Protein AF-A0A8J2YBZ5-F1 (afdb_monomer_lite)

Radius of gyration: 19.16 Å; chains: 1; bounding box: 29×21×59 Å

Sequence (79 aa):
MRLYTNCHNCKKEIRFSSWDSDRVELSKSKGNKIELTCKKCGQTDLYHLNRIKATESKIAQIIGLTIFLIGTPLVFLWI

Foldseek 3Di:
DKKWAADPPPRDIDIDDDPDPDLVRVCVVQNQWDWDADPPPRDTDIDGSVRMDHDDDCPVVVVVVCCVVPVVVVVVVVD

pLDDT: mean 88.26, std 4.61, range [67.38, 94.5]

Secondary structure (DSSP, 8-state):
-EEEEE-TTT--EEEEE---SSHHHHHHHH-SEEEEE-TTT--EEEEEGGG-EEPP--HHHHHHHHIIIIIHHHHHHH-

Structure (mmCIF, N/CA/C/O backbone):
data_AF-A0A8J2YBZ5-F1
#
_entry.id   AF-A0A8J2YBZ5-F1
#
loop_
_atom_site.group_PDB
_atom_site.id
_atom_site.type_symbol
_atom_site.label_atom_id
_atom_site.label_alt_id
_atom_site.label_comp_id
_atom_site.label_asym_id
_atom_site.label_entity_id
_atom_site.label_seq_id
_atom_site.pdbx_PDB_ins_code
_atom_site.Cartn_x
_atom_site.Cartn_y
_atom_site.Cartn_z
_atom_site.occupancy
_atom_site.B_iso_or_equiv
_atom_site.auth_seq_id
_atom_site.auth_comp_id
_atom_site.auth_asym_id
_atom_site.auth_atom_id
_atom_site.pdbx_PDB_model_num
ATOM 1 N N . MET A 1 1 ? 2.921 2.186 -4.095 1.00 80.00 1 MET A N 1
ATOM 2 C CA . MET A 1 1 ? 1.660 1.479 -4.444 1.00 80.00 1 MET A CA 1
ATOM 3 C C . MET A 1 1 ? 0.402 2.053 -3.769 1.00 80.00 1 MET A C 1
ATOM 5 O O . MET A 1 1 ? 0.470 2.559 -2.651 1.00 80.00 1 MET A O 1
ATOM 9 N N . ARG A 1 2 ? -0.770 1.950 -4.425 1.00 86.88 2 ARG A N 1
ATOM 10 C CA . ARG A 1 2 ? -2.089 2.175 -3.791 1.00 86.88 2 ARG A CA 1
ATOM 11 C C . ARG A 1 2 ? -2.566 0.876 -3.143 1.00 86.88 2 ARG A C 1
ATOM 13 O O . ARG A 1 2 ? -2.587 -0.164 -3.796 1.00 86.88 2 ARG A O 1
ATOM 20 N N . LEU A 1 3 ? -2.932 0.950 -1.872 1.00 90.56 3 LEU A N 1
ATOM 21 C CA . LEU A 1 3 ? -3.305 -0.175 -1.026 1.00 90.56 3 LEU A CA 1
ATOM 22 C C . LEU A 1 3 ? -4.722 0.018 -0.494 1.00 90.56 3 LEU A C 1
ATOM 24 O O . LEU A 1 3 ? -5.176 1.145 -0.278 1.00 9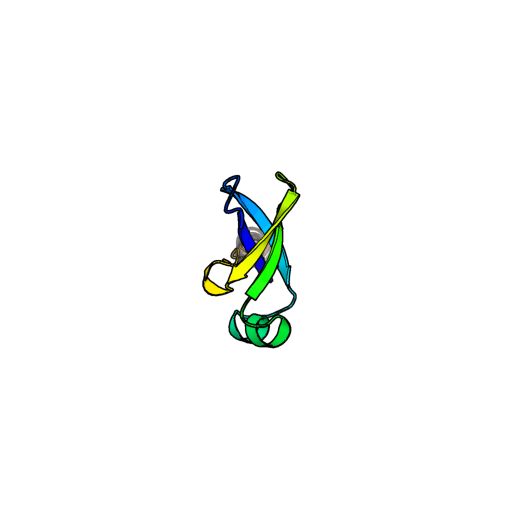0.56 3 LEU A O 1
ATOM 28 N N . TYR A 1 4 ? -5.411 -1.091 -0.258 1.00 91.62 4 TYR A N 1
ATOM 29 C CA . TYR A 1 4 ? -6.728 -1.090 0.349 1.00 91.62 4 TYR A CA 1
ATOM 30 C C . TYR A 1 4 ? -6.943 -2.280 1.285 1.00 91.62 4 TYR A C 1
ATOM 32 O O . TYR A 1 4 ? -6.344 -3.348 1.142 1.00 91.62 4 TYR A O 1
ATOM 40 N N . THR A 1 5 ? -7.819 -2.084 2.262 1.00 92.56 5 THR A N 1
ATOM 41 C CA . THR A 1 5 ? -8.319 -3.124 3.168 1.00 92.56 5 THR A CA 1
ATOM 42 C C . THR A 1 5 ? -9.775 -2.832 3.520 1.00 92.56 5 THR A C 1
ATOM 44 O O . THR A 1 5 ? -10.249 -1.716 3.323 1.00 92.56 5 THR A O 1
ATOM 47 N N . ASN A 1 6 ? -10.494 -3.811 4.058 1.00 92.62 6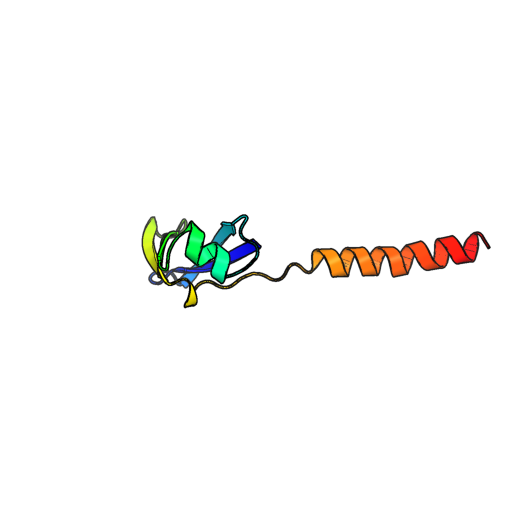 ASN A N 1
ATOM 48 C CA . ASN A 1 6 ? -11.861 -3.615 4.534 1.00 92.62 6 ASN A CA 1
ATOM 49 C C . ASN A 1 6 ? -11.865 -3.435 6.051 1.00 92.62 6 ASN A C 1
ATOM 51 O O . ASN A 1 6 ? -11.235 -4.209 6.771 1.00 92.62 6 ASN A O 1
ATOM 55 N N . CYS A 1 7 ? -12.615 -2.443 6.532 1.00 90.62 7 CYS A N 1
ATOM 56 C CA . CYS A 1 7 ? -12.842 -2.248 7.959 1.00 90.62 7 CYS A CA 1
ATOM 57 C C . CYS A 1 7 ? -13.571 -3.456 8.567 1.00 90.62 7 CYS A C 1
ATOM 59 O O . CYS A 1 7 ? -14.558 -3.921 7.995 1.00 90.62 7 CYS A O 1
ATOM 61 N N . HIS A 1 8 ? -13.135 -3.930 9.738 1.00 88.25 8 HIS A N 1
ATOM 62 C CA . HIS A 1 8 ? -13.769 -5.073 10.404 1.00 88.25 8 HIS A CA 1
ATOM 63 C C . HIS A 1 8 ? -15.213 -4.779 10.841 1.00 88.25 8 HIS A C 1
ATOM 65 O O . HIS A 1 8 ? -16.088 -5.627 10.693 1.00 88.25 8 HIS A O 1
ATOM 71 N N . ASN A 1 9 ? -15.470 -3.556 11.313 1.00 89.50 9 ASN A N 1
ATOM 72 C CA . ASN A 1 9 ? -16.774 -3.146 11.830 1.00 89.50 9 ASN A CA 1
ATOM 73 C C . ASN A 1 9 ? -17.772 -2.830 10.698 1.00 89.50 9 ASN A C 1
ATOM 75 O O . ASN A 1 9 ? -18.800 -3.481 10.541 1.00 89.50 9 ASN A O 1
ATOM 79 N N . CYS A 1 10 ? -17.450 -1.853 9.844 1.00 90.56 10 CYS A N 1
ATOM 80 C CA . CYS A 1 10 ? -18.406 -1.343 8.852 1.00 90.56 10 CYS A CA 1
ATOM 81 C C . CYS A 1 10 ? -18.230 -1.908 7.434 1.00 90.56 10 CYS A C 1
ATOM 83 O O . CYS A 1 10 ? -18.931 -1.468 6.519 1.00 90.56 10 CYS A O 1
ATOM 85 N N . LYS A 1 11 ? -17.262 -2.817 7.220 1.00 90.62 11 LYS A N 1
ATOM 86 C CA . LYS A 1 11 ? -16.897 -3.415 5.917 1.00 90.62 11 LYS A CA 1
ATOM 87 C C . LYS A 1 11 ? -16.546 -2.409 4.812 1.00 90.62 11 LYS A C 1
ATOM 89 O O . LYS A 1 11 ? -16.384 -2.789 3.656 1.00 90.62 11 LYS A O 1
ATOM 94 N N . LYS A 1 12 ? -16.417 -1.123 5.148 1.00 92.19 12 LYS A N 1
ATOM 95 C CA . LYS A 1 12 ? -16.055 -0.058 4.211 1.00 92.19 12 LYS A CA 1
ATOM 96 C C . LYS A 1 12 ? -14.582 -0.203 3.834 1.00 92.19 12 LYS A C 1
ATOM 98 O O . LYS A 1 12 ? -13.746 -0.514 4.683 1.00 92.19 12 LYS A O 1
ATOM 103 N N . GLU A 1 13 ? -14.286 0.060 2.570 1.00 91.19 13 GLU A N 1
ATOM 104 C CA . GLU A 1 13 ? -12.924 0.066 2.054 1.00 91.19 13 GLU A CA 1
ATOM 105 C C . GLU A 1 13 ? -12.129 1.244 2.642 1.00 91.19 13 GLU A C 1
ATOM 107 O O . GLU A 1 13 ? -12.564 2.399 2.605 1.00 91.19 13 GLU A O 1
ATOM 112 N N . ILE A 1 14 ? -10.956 0.941 3.186 1.00 91.88 14 ILE A N 1
ATOM 113 C CA . ILE A 1 14 ? -9.955 1.888 3.663 1.00 91.88 14 ILE A CA 1
ATOM 114 C C . ILE A 1 14 ? -8.836 1.887 2.629 1.00 91.88 14 ILE A C 1
ATOM 116 O O . ILE A 1 14 ? -8.161 0.875 2.456 1.00 91.88 14 ILE A O 1
ATOM 120 N N . ARG A 1 15 ? -8.643 3.018 1.946 1.00 90.88 15 ARG A N 1
ATOM 121 C CA . ARG A 1 15 ? -7.584 3.201 0.947 1.00 90.88 15 ARG A CA 1
ATOM 122 C C . ARG A 1 15 ? -6.456 4.042 1.521 1.00 90.88 15 ARG A C 1
ATOM 124 O O . ARG A 1 15 ? -6.713 5.075 2.138 1.00 90.88 15 ARG A O 1
ATOM 131 N N . PHE A 1 16 ? -5.223 3.630 1.265 1.00 88.81 16 PHE A N 1
ATOM 132 C CA . PHE A 1 16 ? -4.026 4.390 1.604 1.00 88.81 16 PHE A CA 1
ATOM 133 C C . PHE A 1 16 ? -2.934 4.164 0.555 1.00 88.81 16 PHE A C 1
ATOM 135 O O . PHE A 1 16 ? -2.961 3.195 -0.200 1.00 88.81 16 PHE A O 1
ATOM 142 N N . SER A 1 17 ? -1.985 5.085 0.460 1.00 86.44 17 SER A N 1
ATOM 143 C CA . SER A 1 17 ? -0.847 4.978 -0.454 1.00 86.44 17 SER A CA 1
ATOM 144 C C . SER A 1 17 ? 0.433 4.784 0.337 1.00 86.44 17 SER A C 1
ATOM 146 O O . SER A 1 17 ? 0.636 5.458 1.344 1.00 86.44 17 SER A O 1
ATOM 148 N N . SER A 1 18 ? 1.297 3.903 -0.155 1.00 86.75 18 SER A N 1
ATOM 149 C CA . SER A 1 18 ? 2.669 3.766 0.329 1.00 86.75 18 SER A CA 1
ATOM 150 C C . SER A 1 18 ? 3.645 3.943 -0.821 1.00 86.75 18 SER A C 1
ATOM 152 O O . SER A 1 18 ? 3.280 3.698 -1.973 1.00 86.75 18 SER A O 1
ATOM 154 N N . TRP A 1 19 ? 4.869 4.363 -0.527 1.00 82.69 19 TRP A N 1
ATOM 155 C CA . TRP A 1 19 ? 5.926 4.487 -1.534 1.00 82.69 19 TRP A CA 1
ATOM 156 C C . TRP A 1 19 ? 6.638 3.164 -1.813 1.00 82.69 19 TRP A C 1
ATOM 158 O O . TRP A 1 19 ? 7.272 3.049 -2.852 1.00 82.69 19 TRP A O 1
ATOM 168 N N . ASP A 1 20 ? 6.459 2.161 -0.950 1.00 85.88 20 ASP A N 1
ATOM 169 C CA . ASP A 1 20 ? 7.086 0.849 -1.094 1.00 85.88 20 ASP A CA 1
ATOM 170 C C . ASP A 1 20 ? 6.690 0.167 -2.414 1.00 85.88 20 ASP A C 1
ATOM 172 O O . ASP A 1 20 ? 5.552 0.295 -2.903 1.00 85.88 20 ASP A O 1
ATOM 176 N N . SER A 1 21 ? 7.655 -0.559 -2.971 1.00 82.06 21 SER A N 1
ATOM 177 C CA . SER A 1 21 ? 7.579 -1.229 -4.269 1.00 82.06 21 SER A CA 1
ATOM 178 C C . SER A 1 21 ? 6.762 -2.511 -4.180 1.00 82.06 21 SER A C 1
ATOM 180 O O . SER A 1 21 ? 5.938 -2.801 -5.048 1.00 82.06 21 SER A O 1
ATOM 182 N N . ASP A 1 22 ? 6.979 -3.273 -3.108 1.00 85.12 22 ASP A N 1
ATOM 183 C CA . ASP A 1 22 ? 6.402 -4.593 -2.905 1.00 85.12 22 ASP A CA 1
ATOM 184 C C . ASP A 1 22 ? 5.972 -4.828 -1.445 1.00 85.12 22 ASP A C 1
ATOM 186 O O . ASP A 1 22 ? 6.145 -3.996 -0.548 1.00 85.12 22 ASP A O 1
ATOM 190 N N . ARG A 1 23 ? 5.358 -5.991 -1.199 1.00 84.94 23 ARG A N 1
ATOM 191 C CA . ARG A 1 23 ? 4.899 -6.385 0.141 1.00 84.94 23 ARG A CA 1
ATOM 192 C C . ARG A 1 23 ? 6.063 -6.589 1.121 1.00 84.94 23 ARG A C 1
ATOM 194 O O . ARG A 1 23 ? 5.867 -6.386 2.318 1.00 84.94 23 ARG A O 1
ATOM 201 N N . VAL A 1 24 ? 7.234 -7.014 0.647 1.00 86.50 24 VAL A N 1
ATOM 202 C CA . VAL A 1 24 ? 8.402 -7.304 1.493 1.00 86.50 24 VAL A CA 1
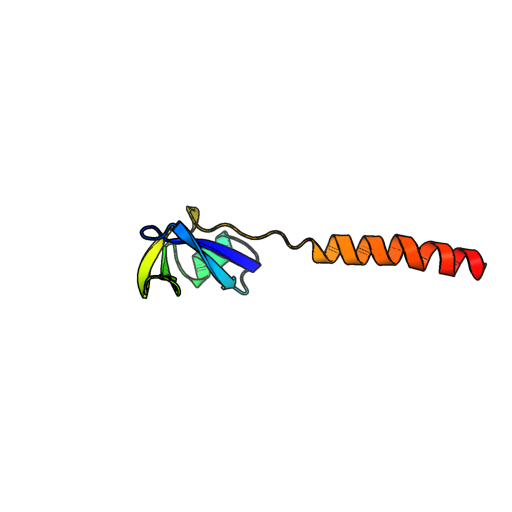ATOM 203 C C . VAL A 1 24 ? 8.990 -6.002 2.025 1.00 86.50 24 VAL A C 1
ATOM 205 O O . VAL A 1 24 ? 9.242 -5.879 3.219 1.00 86.50 24 VAL A O 1
ATOM 208 N N . GLU A 1 25 ? 9.150 -5.012 1.161 1.00 88.12 25 GLU A N 1
ATOM 209 C CA . GLU A 1 25 ? 9.624 -3.676 1.485 1.00 88.12 25 GLU A CA 1
ATOM 210 C C . GLU A 1 25 ? 8.643 -2.957 2.414 1.00 88.12 25 GLU A C 1
ATOM 212 O O . GLU A 1 25 ? 9.052 -2.452 3.458 1.00 88.12 25 GLU A O 1
ATOM 217 N N . LEU A 1 26 ? 7.337 -3.069 2.144 1.00 87.62 26 LEU A N 1
ATOM 218 C CA . LEU A 1 26 ? 6.294 -2.575 3.046 1.00 87.62 26 LEU A CA 1
ATOM 219 C C . LEU A 1 26 ? 6.372 -3.225 4.441 1.00 87.62 26 LEU A C 1
ATOM 221 O O . LEU A 1 26 ? 6.160 -2.562 5.455 1.00 87.62 26 LEU A O 1
ATOM 225 N N . SER A 1 27 ? 6.705 -4.518 4.509 1.00 88.00 27 SER A N 1
ATOM 226 C CA . SER A 1 27 ? 6.930 -5.222 5.777 1.00 88.00 27 SER A CA 1
ATOM 227 C C . SER A 1 27 ? 8.195 -4.788 6.498 1.00 88.00 27 SER A C 1
ATOM 229 O O . SER A 1 27 ? 8.227 -4.843 7.726 1.00 88.00 27 SER A O 1
ATOM 231 N N . LYS A 1 28 ? 9.232 -4.369 5.773 1.00 88.19 28 LYS A N 1
ATOM 232 C CA . LYS A 1 28 ? 10.450 -3.818 6.372 1.00 88.19 28 LYS A CA 1
ATOM 233 C C . LYS A 1 28 ? 10.212 -2.410 6.913 1.00 88.19 28 LYS A C 1
ATOM 235 O O . LYS A 1 28 ? 10.694 -2.103 7.996 1.00 88.19 28 LYS A O 1
ATOM 240 N N . SER A 1 29 ? 9.459 -1.576 6.195 1.00 86.75 29 SER A N 1
ATOM 241 C CA . SER A 1 29 ? 9.242 -0.172 6.560 1.00 86.75 29 SER A CA 1
ATOM 242 C C . SER A 1 29 ? 8.193 0.015 7.659 1.00 86.75 29 SER A C 1
ATOM 244 O O . SER A 1 29 ? 8.383 0.824 8.566 1.00 86.75 29 SER A O 1
ATOM 246 N N . LYS A 1 30 ? 7.083 -0.730 7.602 1.00 85.69 30 LYS A N 1
ATOM 247 C CA . LYS A 1 30 ? 5.945 -0.597 8.532 1.00 85.69 30 LYS A CA 1
ATOM 248 C C . LYS A 1 30 ? 5.849 -1.740 9.547 1.00 85.69 30 LYS A C 1
ATOM 250 O O . LYS A 1 30 ? 5.049 -1.657 10.476 1.00 85.69 30 LYS A O 1
ATOM 255 N N . GLY A 1 31 ? 6.628 -2.808 9.378 1.00 87.88 31 GLY A N 1
ATOM 256 C CA . GLY A 1 31 ? 6.471 -4.046 10.140 1.00 87.88 31 GLY A CA 1
ATOM 257 C C . GLY A 1 31 ? 5.293 -4.901 9.653 1.00 87.88 31 GLY A C 1
ATOM 258 O O . GLY A 1 31 ? 4.639 -4.605 8.659 1.00 87.88 31 GLY A O 1
ATOM 259 N N . ASN A 1 32 ? 4.989 -5.981 10.378 1.00 88.69 32 ASN A N 1
ATOM 260 C CA . ASN A 1 32 ? 3.969 -6.967 9.979 1.00 88.69 32 ASN A CA 1
ATOM 261 C C . ASN A 1 32 ? 2.508 -6.514 10.177 1.00 88.69 32 ASN A C 1
ATOM 263 O O . ASN A 1 32 ? 1.577 -7.163 9.676 1.00 88.69 32 ASN A O 1
ATOM 267 N N . LYS A 1 33 ? 2.298 -5.448 10.955 1.00 91.19 33 LYS A N 1
ATOM 268 C CA . LYS A 1 33 ? 0.986 -4.908 11.324 1.00 91.19 33 LYS A CA 1
ATOM 269 C C . LYS A 1 33 ? 0.992 -3.400 11.118 1.00 91.19 33 LYS A C 1
ATOM 271 O O . LYS A 1 33 ? 1.943 -2.738 11.509 1.00 91.19 33 LYS A O 1
ATOM 276 N N . ILE A 1 34 ? -0.084 -2.875 10.543 1.00 90.50 34 ILE A N 1
ATOM 277 C CA . ILE A 1 34 ? -0.273 -1.446 10.303 1.00 90.50 34 ILE A CA 1
ATOM 278 C C . ILE A 1 34 ? -1.543 -1.011 11.021 1.00 90.50 34 ILE A C 1
ATOM 280 O O . ILE A 1 34 ? -2.601 -1.617 10.844 1.00 90.50 34 ILE A O 1
ATOM 284 N N . GLU A 1 35 ? -1.436 0.037 11.825 1.00 91.94 35 GLU A N 1
ATOM 285 C CA . GLU A 1 35 ? -2.588 0.689 12.434 1.00 91.94 35 GLU A CA 1
ATOM 286 C C . GLU A 1 35 ? -3.299 1.551 11.387 1.00 91.94 35 GLU A C 1
ATOM 288 O O . GLU A 1 35 ? -2.684 2.404 10.741 1.00 91.94 35 GLU A O 1
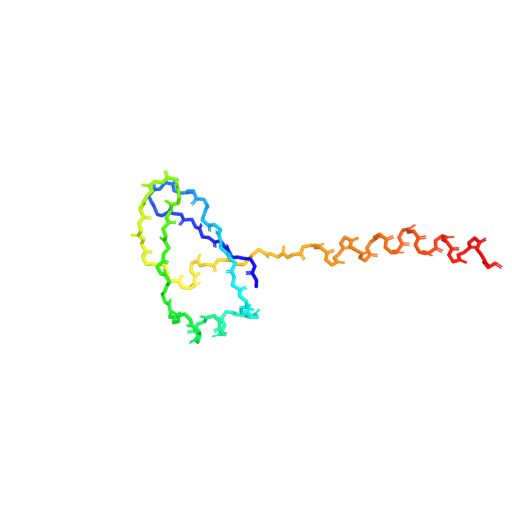ATOM 293 N N . LEU A 1 36 ? -4.588 1.290 11.169 1.00 90.94 36 LEU A N 1
ATOM 294 C CA . LEU A 1 36 ? -5.400 2.019 10.200 1.00 90.94 36 LEU A CA 1
ATOM 295 C C . LEU A 1 36 ? -6.708 2.463 10.846 1.00 90.94 36 LEU A C 1
ATOM 297 O O . LEU A 1 36 ? -7.459 1.654 11.392 1.00 90.94 36 LEU A O 1
ATOM 301 N N . THR A 1 37 ? -7.012 3.749 10.698 1.00 92.44 37 THR A N 1
ATOM 302 C CA . THR A 1 37 ? -8.278 4.338 11.134 1.00 92.44 37 THR A CA 1
ATOM 303 C C . THR A 1 37 ? -9.276 4.373 9.985 1.00 92.44 37 THR A C 1
ATOM 305 O O . THR A 1 37 ? -9.025 4.931 8.911 1.00 92.44 37 THR A O 1
ATOM 308 N N . CYS A 1 38 ? -10.457 3.800 10.205 1.00 91.31 38 CYS A N 1
ATOM 309 C CA . CYS A 1 38 ? -11.550 3.882 9.254 1.00 91.31 38 CYS A CA 1
ATOM 310 C C . CYS A 1 38 ? -12.192 5.274 9.290 1.00 91.31 38 CYS A C 1
ATOM 312 O O . CYS A 1 38 ? -12.868 5.631 10.250 1.00 91.31 38 CYS A O 1
ATOM 314 N N . LYS A 1 39 ? -12.103 6.025 8.187 1.00 89.44 39 LYS A N 1
ATOM 315 C CA . LYS A 1 39 ? -12.737 7.353 8.063 1.00 89.44 39 LYS A CA 1
ATOM 316 C C . LYS A 1 39 ? -14.271 7.341 8.140 1.00 89.44 39 LYS A C 1
ATOM 318 O O . LYS A 1 39 ? -14.869 8.400 8.268 1.00 89.44 39 LYS A O 1
ATOM 323 N N . LYS A 1 40 ? -14.920 6.175 8.005 1.00 90.88 40 LYS A N 1
ATOM 324 C CA . LYS A 1 40 ? -16.390 6.072 8.029 1.00 90.88 40 LYS A CA 1
ATOM 325 C C . LYS A 1 40 ? -16.951 5.820 9.424 1.00 90.88 40 LYS A C 1
ATOM 327 O O . LYS A 1 40 ? -17.945 6.436 9.773 1.00 90.88 40 LYS A O 1
ATOM 332 N N . CYS A 1 41 ? -16.375 4.882 10.175 1.00 90.69 41 CYS A N 1
ATOM 333 C CA . CYS A 1 41 ? -16.865 4.529 11.511 1.00 90.69 41 CYS A CA 1
ATOM 334 C C . CYS A 1 41 ? -15.962 5.030 12.643 1.00 90.69 41 CYS A C 1
ATOM 336 O O . CYS A 1 41 ? -16.292 4.810 13.798 1.00 90.69 41 CYS A O 1
ATOM 338 N N . GLY A 1 42 ? -14.819 5.651 12.332 1.00 90.50 42 GLY A N 1
ATOM 339 C CA . GLY A 1 42 ? -13.870 6.164 13.325 1.00 90.50 42 GLY A CA 1
ATOM 340 C C . GLY A 1 42 ? -13.052 5.087 14.043 1.00 90.50 42 GLY A C 1
ATOM 341 O O . GLY A 1 42 ? -12.176 5.423 14.828 1.00 90.50 42 GLY A O 1
ATOM 342 N N . GLN A 1 43 ? -13.303 3.806 13.761 1.00 91.50 43 GLN A N 1
ATOM 343 C CA . GLN A 1 43 ? -12.600 2.694 14.396 1.00 91.50 43 GLN A CA 1
ATOM 344 C C . GLN A 1 43 ? -11.144 2.633 13.926 1.00 91.50 43 GLN A C 1
ATOM 346 O O . GLN A 1 43 ? -10.885 2.598 12.718 1.00 91.50 43 GLN A O 1
ATOM 351 N N . THR A 1 44 ? -10.222 2.562 14.880 1.00 92.44 44 THR A N 1
ATOM 352 C CA . THR A 1 44 ? -8.803 2.298 14.638 1.00 92.44 44 THR A CA 1
ATOM 353 C C . THR A 1 44 ? -8.491 0.864 15.032 1.00 92.44 44 THR A C 1
ATOM 355 O O . THR A 1 44 ? -8.718 0.483 16.175 1.00 92.44 44 THR A O 1
ATOM 358 N N . ASP A 1 45 ? -7.975 0.078 14.086 1.00 91.81 45 ASP A N 1
ATOM 359 C CA . ASP A 1 45 ? -7.577 -1.310 14.332 1.00 91.81 45 ASP A CA 1
ATOM 360 C C . ASP A 1 45 ? -6.185 -1.594 13.745 1.00 91.81 45 ASP A C 1
ATOM 362 O O . ASP A 1 45 ? -5.719 -0.926 12.815 1.00 91.81 45 ASP A O 1
ATOM 366 N N . LEU A 1 46 ? -5.540 -2.645 14.258 1.00 91.81 46 LEU A N 1
ATOM 367 C CA . LEU A 1 46 ? -4.277 -3.175 13.742 1.00 91.81 46 LEU A CA 1
ATOM 368 C C . LEU A 1 46 ? -4.535 -4.226 12.657 1.00 91.81 46 LEU A C 1
ATOM 370 O O . LEU A 1 46 ? -5.013 -5.330 12.928 1.00 91.81 46 LEU A O 1
ATOM 374 N N . TYR A 1 47 ? -4.159 -3.911 11.419 1.00 90.25 47 TYR A N 1
ATOM 375 C CA . TYR A 1 47 ? -4.309 -4.798 10.269 1.00 90.25 47 TYR A CA 1
ATOM 376 C C . TYR A 1 47 ? -2.995 -5.504 9.952 1.00 90.25 47 TYR A C 1
ATOM 378 O O . TYR A 1 47 ? -1.958 -4.874 9.759 1.00 90.25 47 TYR A O 1
ATOM 386 N N . HIS A 1 48 ? -3.041 -6.830 9.832 1.00 91.44 48 HIS A N 1
ATOM 387 C CA . HIS A 1 48 ? -1.926 -7.591 9.273 1.00 91.44 48 HIS A CA 1
ATOM 388 C C . HIS A 1 48 ? -1.743 -7.283 7.787 1.00 91.44 48 HIS A C 1
ATOM 390 O O . HIS A 1 48 ? -2.723 -7.271 7.039 1.00 91.44 48 HIS A O 1
ATOM 396 N N . LEU A 1 49 ? -0.487 -7.163 7.347 1.00 87.00 49 LEU A N 1
ATOM 397 C CA . LEU A 1 49 ? -0.123 -6.949 5.939 1.00 87.00 49 LEU A CA 1
ATOM 398 C C . LEU A 1 49 ? -0.774 -7.941 4.970 1.00 87.00 49 LEU A C 1
ATOM 400 O O . LEU A 1 49 ? -1.150 -7.569 3.863 1.00 87.00 49 LEU A O 1
ATOM 404 N N . ASN A 1 50 ? -0.975 -9.188 5.400 1.00 87.06 50 ASN A N 1
ATOM 405 C CA . ASN A 1 50 ? -1.623 -10.224 4.590 1.00 87.06 50 ASN A CA 1
ATOM 406 C C . ASN A 1 50 ? -3.085 -9.904 4.242 1.00 87.06 50 ASN A C 1
ATOM 408 O O . ASN A 1 50 ? -3.602 -10.411 3.251 1.00 87.06 50 ASN A O 1
ATOM 412 N N . ARG A 1 51 ? -3.763 -9.069 5.042 1.00 86.44 51 ARG A N 1
ATOM 413 C CA . ARG A 1 51 ? -5.135 -8.618 4.761 1.00 86.44 51 ARG A CA 1
ATOM 414 C C . ARG A 1 51 ? -5.178 -7.394 3.844 1.00 86.44 51 ARG A C 1
ATOM 416 O O . ARG A 1 51 ? -6.249 -7.060 3.346 1.00 86.44 51 ARG A O 1
ATOM 423 N N . ILE A 1 52 ? -4.036 -6.749 3.613 1.00 89.75 52 ILE A N 1
ATOM 424 C CA . ILE A 1 52 ? -3.918 -5.557 2.779 1.00 89.75 52 ILE A CA 1
ATOM 425 C C . ILE A 1 52 ? -3.667 -5.989 1.334 1.00 89.75 52 ILE A C 1
ATOM 427 O O . ILE A 1 52 ? -2.777 -6.792 1.034 1.00 89.75 52 ILE A O 1
ATOM 431 N N . LYS A 1 53 ? -4.476 -5.448 0.427 1.00 88.44 53 LYS A N 1
ATOM 432 C CA . LYS A 1 53 ? -4.408 -5.722 -1.007 1.00 88.44 53 LYS A CA 1
ATOM 433 C C . LYS A 1 53 ? -3.894 -4.493 -1.746 1.00 88.44 53 LYS A C 1
ATOM 435 O O . LYS A 1 53 ? -4.186 -3.365 -1.359 1.00 88.44 53 LYS A O 1
ATOM 440 N N . ALA A 1 54 ? -3.136 -4.713 -2.814 1.00 87.56 54 ALA A N 1
ATOM 441 C CA . ALA A 1 54 ? -2.719 -3.651 -3.718 1.0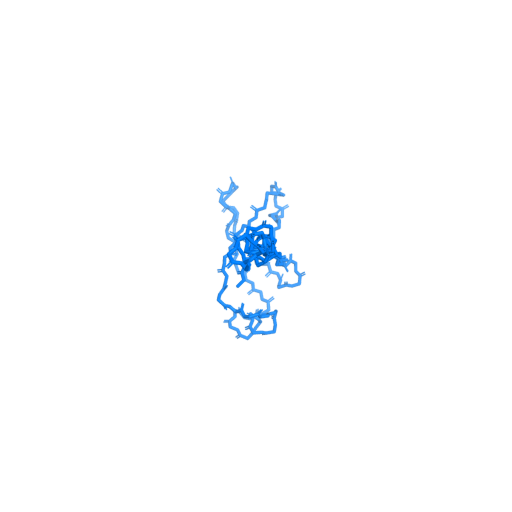0 87.56 54 ALA A CA 1
ATOM 442 C C . ALA A 1 54 ? -3.747 -3.486 -4.838 1.00 87.56 54 ALA A C 1
ATOM 444 O O . ALA A 1 54 ? -4.299 -4.464 -5.342 1.00 87.56 54 ALA A O 1
ATOM 445 N N . THR A 1 55 ? -4.016 -2.242 -5.217 1.00 83.69 55 THR A N 1
ATOM 446 C CA . THR A 1 55 ? -4.786 -1.937 -6.420 1.00 83.69 55 THR A CA 1
ATOM 447 C C . THR A 1 55 ? -3.826 -1.884 -7.600 1.00 83.69 55 THR A C 1
ATOM 449 O O . THR A 1 55 ? -2.918 -1.050 -7.617 1.00 83.69 55 THR A O 1
ATOM 452 N N . GLU A 1 56 ? -4.035 -2.746 -8.594 1.00 77.81 56 GLU A N 1
ATOM 453 C CA . GLU A 1 56 ? -3.281 -2.684 -9.845 1.00 77.81 56 GLU A CA 1
ATOM 454 C C . GLU A 1 56 ? -3.580 -1.383 -10.594 1.00 77.81 56 GLU A C 1
ATOM 456 O O . GLU A 1 56 ? -4.733 -0.969 -10.747 1.00 77.81 56 GLU A O 1
ATOM 461 N N . SER A 1 57 ? -2.523 -0.723 -11.064 1.00 75.00 57 SER A N 1
ATOM 462 C CA . SER A 1 57 ? -2.651 0.484 -11.871 1.00 75.00 57 SER A CA 1
ATOM 463 C C . SER A 1 57 ? -2.759 0.110 -13.344 1.00 75.00 57 SER A C 1
ATOM 465 O O . SER A 1 57 ? -1.781 -0.306 -13.957 1.00 75.00 57 SER A O 1
ATOM 467 N N . LYS A 1 58 ? -3.935 0.322 -13.943 1.00 82.56 58 LYS A N 1
ATOM 468 C CA . LYS A 1 58 ? -4.138 0.167 -15.396 1.00 82.56 58 LYS A CA 1
ATOM 469 C C . LYS A 1 58 ? -3.663 1.378 -16.208 1.00 82.56 58 LYS A C 1
ATOM 471 O O . LYS A 1 58 ? -3.840 1.417 -17.419 1.00 82.56 58 LYS A O 1
ATOM 476 N N . ILE A 1 59 ? -3.055 2.372 -15.557 1.00 83.31 59 ILE A N 1
ATOM 477 C CA . ILE A 1 59 ? -2.653 3.635 -16.194 1.00 83.31 59 ILE A CA 1
ATOM 478 C C . ILE A 1 59 ? -1.645 3.385 -17.321 1.00 83.31 59 ILE A C 1
ATOM 480 O O . ILE A 1 59 ? -1.805 3.932 -18.406 1.00 83.31 59 ILE A O 1
ATOM 484 N N . ALA A 1 60 ? -0.658 2.510 -17.105 1.00 83.75 60 ALA A N 1
ATOM 485 C CA . ALA A 1 60 ? 0.329 2.173 -18.132 1.00 83.75 60 ALA A CA 1
ATOM 486 C C . ALA A 1 60 ? -0.313 1.509 -19.365 1.00 83.75 60 ALA A C 1
ATOM 488 O O . ALA A 1 60 ? 0.047 1.830 -20.493 1.00 83.75 60 ALA A O 1
ATOM 489 N N . GLN A 1 61 ? -1.308 0.638 -19.156 1.00 87.12 61 GLN A N 1
ATOM 490 C CA . GLN A 1 61 ? -2.053 -0.002 -20.246 1.00 87.12 61 GLN A CA 1
ATOM 491 C C . GLN A 1 61 ? -2.857 1.022 -21.054 1.00 87.12 61 GLN A C 1
ATOM 493 O O . GLN A 1 61 ? -2.858 0.967 -22.279 1.00 87.12 61 GLN A O 1
ATOM 498 N N . ILE A 1 62 ? -3.497 1.982 -20.378 1.00 90.12 62 ILE A N 1
ATOM 499 C CA . ILE A 1 62 ? -4.245 3.061 -21.036 1.00 90.12 62 ILE A CA 1
ATOM 500 C C . ILE A 1 62 ? -3.301 3.939 -21.866 1.00 90.12 62 ILE A C 1
ATOM 502 O O . ILE A 1 62 ? -3.597 4.209 -23.024 1.00 90.12 62 ILE A O 1
ATOM 506 N N . ILE A 1 63 ? -2.152 4.344 -21.314 1.00 91.44 63 ILE A N 1
ATOM 507 C CA . ILE A 1 63 ? -1.159 5.149 -22.044 1.00 91.44 63 ILE A CA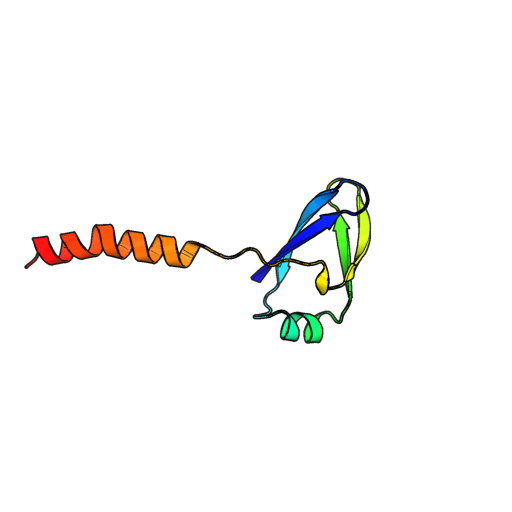 1
ATOM 508 C C . ILE A 1 63 ? -0.660 4.394 -23.282 1.00 91.44 63 ILE A C 1
ATOM 510 O O . ILE A 1 63 ? -0.644 4.960 -24.373 1.00 91.44 63 ILE A O 1
ATOM 514 N N . GLY A 1 64 ? -0.309 3.113 -23.130 1.00 93.00 64 GLY A N 1
ATOM 515 C CA . GLY A 1 64 ? 0.132 2.277 -24.246 1.00 93.00 64 GLY A CA 1
ATOM 516 C C . GLY A 1 64 ? -0.923 2.161 -25.348 1.00 93.00 64 GLY A C 1
ATOM 517 O O . GLY A 1 64 ? -0.601 2.315 -26.523 1.00 93.00 64 GLY A O 1
ATOM 518 N N . LEU A 1 65 ? -2.191 1.969 -24.977 1.00 94.50 65 LEU A N 1
ATOM 519 C CA . LEU A 1 65 ? -3.299 1.888 -25.929 1.00 94.50 65 LEU A CA 1
ATOM 520 C C . LEU A 1 65 ? -3.526 3.214 -26.668 1.00 94.50 65 LEU A C 1
ATOM 522 O O . LEU A 1 65 ? -3.738 3.207 -27.877 1.00 94.50 65 LEU A O 1
ATOM 526 N N . THR A 1 66 ? -3.420 4.351 -25.979 1.00 93.75 66 THR A N 1
ATOM 527 C CA . THR A 1 66 ? -3.520 5.678 -26.604 1.00 93.75 66 THR A CA 1
ATOM 528 C C . THR A 1 66 ? -2.394 5.915 -27.610 1.00 93.75 66 THR A C 1
ATOM 530 O O . THR A 1 66 ? -2.656 6.363 -28.724 1.00 93.75 66 THR A O 1
ATOM 533 N N . ILE A 1 67 ? -1.148 5.577 -27.256 1.00 94.00 67 ILE A N 1
ATOM 534 C CA . ILE A 1 67 ? -0.003 5.682 -28.175 1.00 94.00 67 ILE A CA 1
ATOM 535 C C . ILE A 1 67 ? -0.208 4.767 -29.382 1.00 94.00 67 ILE A C 1
ATOM 537 O O . ILE A 1 67 ? 0.048 5.177 -30.507 1.00 94.00 67 ILE A O 1
ATOM 541 N N . PHE A 1 68 ? -0.711 3.552 -29.181 1.00 93.00 68 PHE A N 1
ATOM 542 C CA . PHE A 1 68 ? -0.974 2.635 -30.283 1.00 93.00 68 PHE A CA 1
ATOM 543 C C . PHE A 1 68 ? -2.078 3.152 -31.218 1.00 93.00 68 PHE A C 1
ATOM 545 O O . PHE A 1 68 ? -1.895 3.155 -32.433 1.00 93.00 68 PHE A O 1
ATOM 552 N N . LEU A 1 69 ? -3.196 3.637 -30.672 1.00 94.00 69 LEU A N 1
ATOM 553 C CA . LEU A 1 69 ? -4.328 4.121 -31.467 1.00 94.00 69 LEU A CA 1
ATOM 554 C C . LEU A 1 69 ? -4.066 5.448 -32.178 1.00 94.00 69 LEU A C 1
ATOM 556 O O . LEU A 1 69 ? -4.639 5.664 -33.236 1.00 94.00 69 LEU A O 1
ATOM 560 N N . ILE A 1 70 ? -3.254 6.339 -31.607 1.00 92.88 70 ILE A N 1
ATOM 561 C CA . ILE A 1 70 ? -3.024 7.687 -32.154 1.00 92.88 70 ILE A CA 1
ATOM 562 C C . ILE A 1 70 ? -1.659 7.773 -32.839 1.00 92.88 70 ILE A C 1
ATOM 564 O O . ILE A 1 70 ? -1.542 8.312 -33.936 1.00 92.88 70 ILE A O 1
ATOM 568 N N . GLY A 1 71 ? -0.626 7.206 -32.220 1.00 89.00 71 GLY A N 1
ATOM 569 C CA . GLY A 1 71 ? 0.741 7.221 -32.734 1.00 89.00 71 GLY A CA 1
ATOM 570 C C . GLY A 1 71 ? 0.888 6.432 -34.030 1.00 89.00 71 GLY A C 1
ATOM 571 O O . GLY A 1 71 ? 1.491 6.937 -34.970 1.00 89.00 71 GLY A O 1
ATOM 572 N N . THR A 1 72 ? 0.286 5.242 -34.126 1.00 88.38 72 THR A N 1
ATOM 573 C CA . THR A 1 72 ? 0.361 4.417 -35.347 1.00 88.38 72 THR A CA 1
ATOM 574 C C . THR A 1 72 ? -0.236 5.124 -36.574 1.00 88.38 72 THR A C 1
ATOM 576 O O . THR A 1 72 ? 0.473 5.233 -37.573 1.00 88.38 72 THR A O 1
ATOM 579 N N . PRO A 1 73 ? -1.474 5.664 -36.544 1.00 90.56 73 PRO A N 1
ATOM 580 C CA . PRO A 1 73 ? -2.012 6.390 -37.694 1.00 90.56 73 PRO A CA 1
ATOM 581 C C . PRO A 1 73 ? -1.313 7.727 -37.953 1.00 90.56 73 PRO A C 1
ATOM 583 O O . PRO A 1 73 ? -1.207 8.107 -39.110 1.00 90.56 73 PRO A O 1
ATOM 586 N N . LEU A 1 74 ? -0.798 8.428 -36.934 1.00 89.19 74 LEU A N 1
ATOM 587 C CA . LEU A 1 74 ? -0.000 9.643 -37.155 1.00 89.19 74 LEU A CA 1
ATOM 588 C C . LEU A 1 74 ? 1.270 9.350 -37.953 1.00 89.19 74 LEU A C 1
ATOM 590 O O . LEU A 1 74 ? 1.555 10.060 -38.909 1.00 89.19 74 LEU A O 1
ATOM 594 N N . VAL A 1 75 ? 2.008 8.299 -37.582 1.00 88.12 75 VAL A N 1
ATOM 595 C CA . VAL A 1 75 ? 3.212 7.879 -38.313 1.00 88.12 75 VAL A CA 1
ATOM 596 C C . VAL A 1 75 ? 2.848 7.406 -39.719 1.00 88.12 75 VAL A C 1
ATOM 598 O O . VAL A 1 75 ? 3.541 7.747 -40.666 1.00 88.12 75 VAL A O 1
ATOM 601 N N . PHE A 1 76 ? 1.745 6.670 -39.870 1.00 83.88 76 PHE A N 1
ATOM 602 C CA . PHE A 1 76 ? 1.301 6.153 -41.166 1.00 83.88 76 PHE A CA 1
ATOM 603 C C . PHE A 1 76 ? 0.736 7.231 -42.110 1.00 83.88 76 PHE A C 1
ATOM 605 O O . PHE A 1 76 ? 0.770 7.054 -43.316 1.00 83.88 76 PHE A O 1
ATOM 612 N N . LEU A 1 77 ? 0.201 8.338 -41.586 1.00 84.69 77 LEU A N 1
ATOM 613 C CA . LEU A 1 77 ? -0.273 9.477 -42.387 1.00 84.69 77 LEU A CA 1
ATOM 614 C C . LEU A 1 77 ? 0.842 10.480 -42.731 1.00 84.69 77 LEU A C 1
ATOM 616 O O . LEU A 1 77 ? 0.621 11.363 -43.556 1.00 84.69 77 LEU A O 1
ATOM 620 N N . TRP A 1 78 ? 1.997 10.389 -42.066 1.00 76.19 78 TRP A N 1
ATOM 621 C CA . TRP A 1 78 ? 3.185 11.218 -42.315 1.00 76.19 78 TRP A CA 1
ATOM 622 C C . TRP A 1 78 ? 4.291 10.494 -43.100 1.00 76.19 78 TRP A C 1
ATOM 624 O O . TRP A 1 78 ? 5.291 11.129 -43.442 1.00 76.19 78 TRP A O 1
ATOM 634 N N . ILE A 1 79 ? 4.127 9.193 -43.358 1.00 67.38 79 ILE A N 1
ATOM 635 C CA . ILE A 1 79 ? 4.953 8.394 -44.277 1.00 67.38 79 ILE A CA 1
ATOM 636 C C . ILE A 1 79 ? 4.332 8.419 -45.678 1.00 67.38 79 ILE A C 1
ATOM 638 O O . ILE A 1 79 ? 5.114 8.385 -46.651 1.00 67.38 79 ILE A O 1
#

Organism: NCBI:txid1526573